Protein AF-A0A4Y6UM10-F1 (afdb_monomer_lite)

pLDDT: mean 85.63, std 18.63, range [43.47, 98.75]

Structure (mmCIF, N/CA/C/O backbone):
data_AF-A0A4Y6UM10-F1
#
_entry.id   AF-A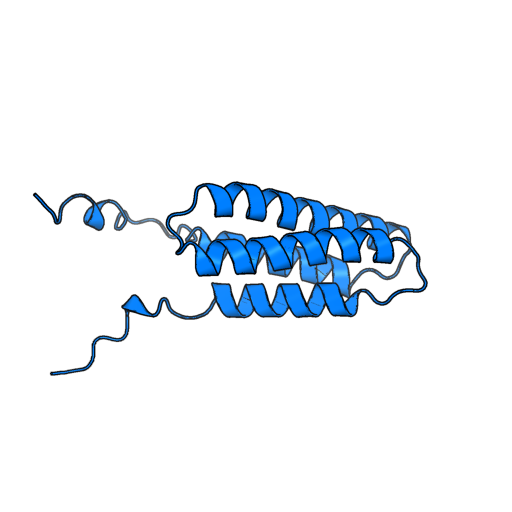0A4Y6UM10-F1
#
loop_
_atom_site.group_PDB
_atom_site.id
_atom_site.type_symbol
_atom_site.label_atom_id
_atom_site.label_alt_id
_atom_site.label_comp_id
_atom_site.label_asym_id
_atom_site.label_entity_id
_atom_site.label_seq_id
_atom_site.pdbx_PDB_ins_code
_atom_site.Cartn_x
_atom_site.Cartn_y
_atom_site.Cartn_z
_atom_site.occupancy
_atom_site.B_iso_or_equiv
_atom_site.auth_seq_id
_atom_site.auth_comp_id
_atom_site.auth_asym_id
_atom_site.auth_atom_id
_atom_site.pdbx_PDB_model_num
ATOM 1 N N . MET A 1 1 ? -24.509 11.481 31.627 1.00 45.47 1 MET A N 1
ATOM 2 C CA . MET A 1 1 ? -23.537 12.286 30.849 1.00 45.47 1 MET A CA 1
ATOM 3 C C . MET A 1 1 ? -22.989 11.454 29.684 1.00 45.47 1 MET A C 1
ATOM 5 O O . MET A 1 1 ? -21.808 11.156 29.626 1.00 45.47 1 MET A O 1
ATOM 9 N N . SER A 1 2 ? -23.875 11.009 28.793 1.00 60.72 2 SER A N 1
ATOM 10 C CA . SER A 1 2 ? -23.588 10.265 27.556 1.00 60.72 2 SER A CA 1
ATOM 11 C C . SER A 1 2 ? -24.813 10.433 26.643 1.00 60.72 2 SER A C 1
ATOM 13 O O . SER A 1 2 ? -25.877 10.749 27.173 1.00 60.72 2 SER A O 1
ATOM 15 N N . TYR A 1 3 ? -24.651 10.235 25.331 1.00 49.19 3 TYR A N 1
ATOM 16 C CA . TYR A 1 3 ? -25.613 10.346 24.208 1.00 49.19 3 TYR A CA 1
ATOM 17 C C . TYR A 1 3 ? -25.559 11.584 23.296 1.00 49.19 3 TYR A C 1
ATOM 19 O O . TYR A 1 3 ? -25.957 11.466 22.141 1.00 49.19 3 TYR A O 1
ATOM 27 N N . ALA A 1 4 ? -25.008 12.733 23.706 1.00 46.09 4 ALA A N 1
ATOM 28 C CA . ALA A 1 4 ? -24.964 13.910 22.817 1.00 46.09 4 ALA A CA 1
ATOM 29 C C . ALA A 1 4 ? -23.801 13.883 21.798 1.00 46.09 4 ALA A C 1
ATOM 31 O O . ALA A 1 4 ? -23.958 14.330 20.666 1.00 46.09 4 ALA A O 1
ATOM 32 N N . ALA A 1 5 ? -22.646 13.304 22.151 1.00 48.91 5 ALA A N 1
ATOM 33 C CA . ALA A 1 5 ? -21.481 13.260 21.256 1.00 48.91 5 ALA A CA 1
ATOM 34 C C . ALA A 1 5 ? -21.627 12.243 20.106 1.00 48.91 5 ALA A C 1
ATOM 36 O O . ALA A 1 5 ? -20.986 12.388 19.071 1.00 48.91 5 ALA A O 1
ATOM 37 N N . GLN A 1 6 ? -22.515 11.252 20.251 1.00 50.03 6 GLN A N 1
ATOM 38 C CA . GLN A 1 6 ? -22.831 10.285 19.191 1.00 50.03 6 GLN A CA 1
ATOM 39 C C . GLN A 1 6 ? -23.739 10.871 18.095 1.00 50.03 6 GLN A C 1
ATOM 41 O O . GLN A 1 6 ? -23.872 10.265 17.036 1.00 50.03 6 GLN A O 1
ATOM 46 N N . GLN A 1 7 ? -24.344 12.048 18.313 1.00 46.44 7 GLN A N 1
ATOM 47 C CA . GLN A 1 7 ? -25.306 12.644 17.376 1.00 46.44 7 GLN A CA 1
ATOM 48 C C . GLN A 1 7 ? -24.715 13.716 16.451 1.00 46.44 7 GLN A C 1
ATOM 50 O O . GLN A 1 7 ? -25.361 14.085 15.475 1.00 46.44 7 GLN A O 1
ATOM 55 N N . TYR A 1 8 ? -23.473 14.165 16.666 1.00 43.47 8 TYR A N 1
ATOM 56 C CA . TYR A 1 8 ? -22.824 15.095 15.728 1.00 43.47 8 TYR A CA 1
ATOM 57 C C . TYR A 1 8 ? -22.317 14.431 14.438 1.00 43.47 8 TYR A C 1
ATOM 59 O O . TYR A 1 8 ? -22.017 15.131 13.479 1.00 43.47 8 TYR A O 1
ATOM 67 N N . GLN A 1 9 ? -22.287 13.095 14.358 1.00 50.34 9 GLN A N 1
ATOM 68 C CA . GLN A 1 9 ? -21.950 12.390 13.111 1.00 50.34 9 GLN A CA 1
ATOM 69 C C . GLN A 1 9 ? -23.146 12.172 12.172 1.00 50.34 9 GLN A C 1
ATOM 71 O O . GLN A 1 9 ? -22.973 11.642 11.079 1.00 50.34 9 GLN A O 1
ATOM 76 N N . LYS A 1 10 ? -24.353 12.609 12.552 1.00 47.22 10 LYS A N 1
ATOM 77 C CA . LYS A 1 10 ? -25.537 12.588 11.682 1.00 47.22 10 LYS A CA 1
ATOM 78 C C . LYS A 1 10 ? -25.910 14.001 11.234 1.00 47.22 10 LYS A C 1
ATOM 80 O O . LYS A 1 10 ? -27.006 14.475 11.515 1.00 47.22 10 LYS A O 1
ATOM 85 N N . GLN A 1 11 ? -25.005 14.679 10.532 1.00 46.06 11 GLN A N 1
ATOM 86 C CA . GLN A 1 11 ? -25.345 15.884 9.771 1.00 46.06 11 GLN A CA 1
ATOM 87 C C . GLN A 1 11 ? -25.139 15.636 8.273 1.00 46.06 11 GLN A C 1
ATOM 89 O O . GLN A 1 11 ? -24.034 15.579 7.749 1.00 46.06 11 GLN A O 1
ATOM 94 N N . SER A 1 12 ? -26.289 15.436 7.638 1.00 50.25 12 SER A N 1
ATOM 95 C CA . SER A 1 12 ? -26.640 15.427 6.220 1.00 50.25 12 SER A CA 1
ATOM 96 C C . SER A 1 12 ? -25.718 16.198 5.263 1.00 50.25 12 SER A C 1
ATOM 98 O O . SER A 1 12 ? -25.844 17.407 5.074 1.00 50.25 12 SER A O 1
ATOM 100 N N . GLY A 1 13 ? -24.896 15.423 4.564 1.00 48.34 13 GLY A N 1
ATOM 101 C CA . GLY A 1 13 ? -24.356 15.638 3.224 1.00 48.34 13 GLY A CA 1
ATOM 102 C C . GLY A 1 13 ? -23.733 14.307 2.791 1.00 48.34 13 GLY A C 1
ATOM 103 O O . GLY A 1 13 ? -23.265 13.572 3.657 1.00 48.34 13 GLY A O 1
ATOM 104 N N . ASN A 1 14 ? -23.767 13.939 1.507 1.00 52.22 14 ASN A N 1
ATOM 105 C CA . ASN A 1 14 ? -23.098 12.729 0.992 1.00 52.22 14 ASN A CA 1
ATOM 106 C C . ASN A 1 14 ? -21.564 12.895 1.063 1.00 52.22 14 ASN A C 1
ATOM 108 O O . ASN A 1 14 ? -20.884 12.979 0.043 1.00 52.22 14 ASN A O 1
ATOM 112 N N . TYR A 1 15 ? -21.018 13.013 2.268 1.00 59.69 15 TYR A N 1
ATOM 113 C CA . TYR A 1 15 ? -19.588 13.053 2.514 1.00 59.69 15 TYR A CA 1
ATOM 114 C C . TYR A 1 15 ? -19.113 11.630 2.771 1.00 59.69 15 TYR A C 1
ATOM 116 O O . TYR A 1 15 ? -19.704 10.896 3.561 1.00 59.69 15 TYR A O 1
ATOM 124 N N . LEU A 1 16 ? -18.047 11.249 2.077 1.00 67.06 16 LEU A N 1
ATOM 125 C CA . LEU A 1 16 ? -17.373 9.976 2.284 1.00 67.06 16 LEU A CA 1
ATOM 126 C C . LEU A 1 16 ? -16.837 9.932 3.717 1.00 67.06 16 LEU A C 1
ATOM 128 O O . LEU A 1 16 ? -16.221 10.890 4.190 1.00 67.06 16 LEU A O 1
ATOM 132 N N . SER A 1 17 ? -17.059 8.819 4.405 1.00 83.06 17 SER A N 1
ATOM 133 C CA . SER A 1 17 ? -16.439 8.553 5.699 1.00 83.06 17 SER A CA 1
ATOM 134 C C . SER A 1 17 ? -14.914 8.483 5.560 1.00 83.06 17 SER A C 1
ATOM 136 O O . S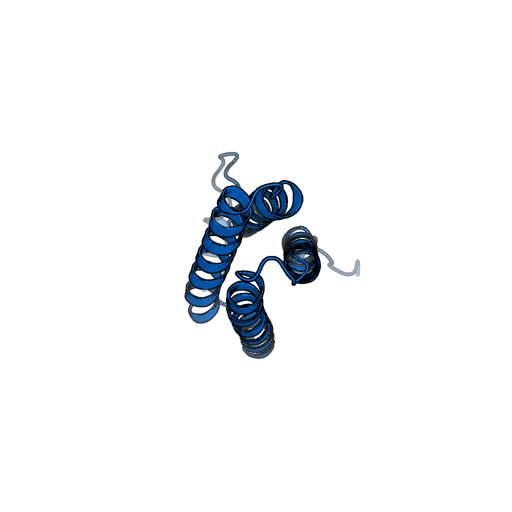ER A 1 17 ? -14.390 8.132 4.501 1.00 83.06 17 SER A O 1
ATOM 138 N N . SER A 1 18 ? -14.175 8.756 6.641 1.00 84.62 18 SER A N 1
ATOM 139 C CA . SER A 1 18 ? -12.704 8.666 6.640 1.00 84.62 18 SER A CA 1
ATOM 140 C C . SER A 1 18 ? -12.204 7.314 6.116 1.00 84.62 18 SER A C 1
ATOM 142 O O . SER A 1 18 ? -11.268 7.257 5.328 1.00 84.62 18 SER A O 1
ATOM 144 N N . ARG A 1 19 ? -12.901 6.229 6.469 1.00 87.38 19 ARG A N 1
ATOM 145 C CA . ARG A 1 19 ? -12.579 4.867 6.032 1.00 87.38 19 ARG A CA 1
ATOM 146 C C . ARG A 1 19 ? -12.774 4.664 4.526 1.00 87.38 19 ARG A C 1
ATOM 148 O O . ARG A 1 19 ? -11.981 3.979 3.885 1.00 87.38 19 ARG A O 1
ATOM 155 N N . GLU A 1 20 ? -13.805 5.277 3.944 1.00 90.31 20 GLU A N 1
ATOM 156 C CA . GLU A 1 20 ? -14.021 5.262 2.492 1.00 90.31 20 GLU A CA 1
ATOM 157 C C . GLU A 1 20 ? -12.953 6.080 1.759 1.00 90.31 20 GLU A C 1
ATOM 159 O O . GLU A 1 20 ? -12.457 5.633 0.723 1.00 90.31 20 GLU A O 1
ATOM 164 N N . VAL A 1 21 ? -12.558 7.233 2.313 1.00 92.81 21 VAL A N 1
ATOM 165 C CA . VAL A 1 21 ? -11.453 8.059 1.793 1.00 92.81 21 VAL A CA 1
ATOM 166 C C . VAL A 1 21 ? -10.141 7.276 1.782 1.00 92.81 21 VAL A C 1
ATOM 168 O O . VAL A 1 21 ? -9.478 7.214 0.745 1.00 92.81 21 VAL A O 1
ATOM 171 N N . GLU A 1 22 ? -9.800 6.609 2.885 1.00 93.94 22 GLU A N 1
ATOM 172 C CA . GLU A 1 22 ? -8.619 5.743 2.972 1.00 93.94 22 GLU A CA 1
ATOM 173 C C . GLU A 1 22 ? -8.681 4.605 1.943 1.00 93.94 22 GLU A C 1
ATOM 175 O O . GLU A 1 22 ? -7.726 4.395 1.191 1.00 93.94 22 GLU A O 1
ATOM 180 N N . ALA A 1 23 ? -9.821 3.915 1.825 1.00 96.12 23 ALA A N 1
ATOM 181 C CA . ALA A 1 23 ? -9.985 2.832 0.856 1.00 96.12 23 ALA A CA 1
ATOM 182 C C . ALA A 1 23 ? -9.821 3.318 -0.595 1.00 96.12 23 ALA A C 1
ATOM 184 O O . ALA A 1 23 ? -9.238 2.617 -1.425 1.00 96.12 23 ALA A O 1
ATOM 185 N N . MET A 1 24 ? -10.312 4.515 -0.930 1.00 96.94 24 MET A N 1
ATOM 186 C CA . MET A 1 24 ? -10.083 5.111 -2.251 1.00 96.94 24 MET A CA 1
ATOM 187 C C . MET A 1 24 ? -8.618 5.478 -2.480 1.00 96.94 24 MET A C 1
ATOM 189 O O . MET A 1 24 ? -8.114 5.238 -3.577 1.00 96.94 24 MET A O 1
ATOM 193 N N . ALA A 1 25 ? -7.921 6.002 -1.469 1.00 97.88 25 ALA A N 1
ATOM 194 C CA . ALA A 1 25 ? -6.495 6.304 -1.572 1.00 97.88 25 ALA A CA 1
ATOM 195 C C . ALA A 1 25 ? -5.679 5.033 -1.869 1.00 97.88 25 ALA A C 1
ATOM 197 O O . ALA A 1 25 ? -4.844 5.032 -2.778 1.00 97.88 25 ALA A O 1
ATOM 198 N N . PHE A 1 26 ? -5.988 3.924 -1.187 1.00 98.56 26 PHE A N 1
ATOM 199 C CA . PHE A 1 26 ? -5.402 2.618 -1.493 1.00 98.56 26 PHE A CA 1
ATOM 200 C C . PHE A 1 26 ? -5.729 2.144 -2.913 1.00 98.56 26 PHE A C 1
ATOM 202 O O . PHE A 1 26 ? -4.820 1.734 -3.633 1.00 98.56 26 PHE A O 1
ATOM 209 N N . ARG A 1 27 ? -6.992 2.238 -3.360 1.00 98.62 27 ARG A N 1
ATOM 210 C CA . ARG A 1 27 ? -7.387 1.852 -4.733 1.00 98.62 27 ARG A CA 1
ATOM 211 C C . ARG A 1 27 ? -6.640 2.655 -5.795 1.00 98.62 27 ARG A C 1
ATOM 213 O O . ARG A 1 27 ? -6.188 2.080 -6.782 1.00 98.62 27 ARG A O 1
ATOM 220 N N . TYR A 1 28 ? -6.488 3.961 -5.585 1.00 98.56 28 TYR A N 1
ATOM 221 C CA . TYR A 1 28 ? -5.737 4.835 -6.482 1.00 98.56 28 TYR A CA 1
ATOM 222 C C . TYR A 1 28 ? -4.272 4.395 -6.595 1.00 98.56 28 TYR A C 1
ATOM 224 O O . TYR A 1 28 ? -3.776 4.174 -7.700 1.00 98.56 28 TYR A O 1
ATOM 232 N N . VAL A 1 29 ? -3.595 4.184 -5.463 1.00 98.62 29 VAL A N 1
ATOM 233 C CA . VAL A 1 29 ? -2.206 3.700 -5.460 1.00 98.62 29 VAL A CA 1
ATOM 234 C C . VAL A 1 29 ? -2.095 2.315 -6.097 1.00 98.62 29 VAL A C 1
ATOM 236 O O . VAL A 1 29 ? -1.176 2.086 -6.882 1.00 98.62 29 VAL A O 1
ATOM 239 N N . ASN A 1 30 ? -3.040 1.408 -5.838 1.00 98.44 30 ASN A N 1
ATOM 240 C CA . ASN A 1 30 ? -3.043 0.092 -6.476 1.00 98.44 30 ASN A CA 1
ATOM 241 C C . ASN A 1 30 ? -3.224 0.166 -7.985 1.00 98.44 30 ASN A C 1
ATOM 243 O O . ASN A 1 30 ? -2.608 -0.615 -8.708 1.00 98.44 30 ASN A O 1
ATOM 247 N N . ASN A 1 31 ? -4.025 1.105 -8.480 1.00 98.62 31 ASN A N 1
ATOM 248 C CA . ASN A 1 31 ? -4.138 1.330 -9.912 1.00 98.62 31 ASN A CA 1
ATOM 249 C C . ASN A 1 31 ? -2.799 1.794 -10.509 1.00 98.62 31 ASN A C 1
ATOM 251 O O . ASN A 1 31 ? -2.386 1.257 -11.534 1.00 98.62 31 ASN A O 1
ATOM 255 N N . LEU A 1 32 ? -2.076 2.702 -9.842 1.00 98.62 32 LEU A N 1
ATOM 256 C CA . LEU A 1 32 ? -0.736 3.108 -10.282 1.00 98.62 32 LEU A CA 1
ATOM 257 C C . LEU A 1 32 ? 0.245 1.928 -10.301 1.00 98.62 32 LEU A C 1
ATOM 259 O O . LEU A 1 32 ? 0.994 1.780 -11.260 1.00 98.62 32 LEU A O 1
ATOM 263 N N . LEU A 1 33 ? 0.233 1.084 -9.265 1.00 98.25 33 LEU A N 1
ATOM 264 C CA . LEU A 1 33 ? 1.114 -0.087 -9.177 1.00 98.25 33 LEU A CA 1
ATOM 265 C C . LEU A 1 33 ? 0.812 -1.123 -10.271 1.00 98.25 33 LEU A C 1
ATOM 267 O O . LEU A 1 33 ? 1.743 -1.628 -10.889 1.00 98.25 33 LEU A O 1
ATOM 271 N N . ASN A 1 34 ? -0.467 -1.411 -10.539 1.00 98.19 34 ASN A N 1
ATOM 272 C CA . ASN A 1 34 ? -0.876 -2.362 -11.581 1.00 98.19 34 ASN A CA 1
ATOM 273 C C . ASN A 1 34 ? -0.538 -1.876 -12.997 1.00 98.19 34 ASN A C 1
ATOM 275 O O . ASN A 1 34 ? -0.233 -2.685 -13.867 1.00 98.19 34 ASN A O 1
ATOM 279 N N . ASN A 1 35 ? -0.599 -0.564 -13.235 1.00 97.56 35 ASN A N 1
ATOM 280 C CA . ASN A 1 35 ? -0.379 0.025 -14.558 1.00 97.56 35 ASN A CA 1
ATOM 281 C C . ASN A 1 35 ? 1.060 0.527 -14.774 1.00 97.56 35 ASN A C 1
ATOM 283 O O . ASN A 1 35 ? 1.335 1.185 -15.779 1.00 97.56 35 ASN A O 1
ATOM 287 N N . ALA A 1 36 ? 1.984 0.236 -13.854 1.00 97.00 36 ALA A N 1
ATOM 288 C CA . ALA A 1 36 ? 3.372 0.677 -13.939 1.00 97.00 36 ALA A CA 1
ATOM 289 C C . ALA A 1 36 ? 4.171 -0.134 -14.976 1.00 97.00 36 ALA A C 1
ATOM 291 O O . ALA A 1 36 ? 4.856 -1.099 -14.638 1.00 97.00 36 ALA A O 1
ATOM 292 N N . ASN A 1 37 ? 4.100 0.286 -16.241 1.00 94.00 37 ASN A N 1
ATOM 293 C CA . ASN A 1 37 ? 4.709 -0.420 -17.375 1.00 94.00 37 ASN A CA 1
ATOM 294 C C . ASN A 1 37 ? 6.073 0.147 -17.803 1.00 94.00 37 ASN A C 1
ATOM 296 O O . ASN A 1 37 ? 6.796 -0.494 -18.565 1.00 94.00 37 ASN A O 1
ATOM 300 N N . SER A 1 38 ? 6.447 1.331 -17.315 1.00 94.88 38 SER A N 1
ATOM 301 C CA . SER A 1 38 ? 7.757 1.942 -17.554 1.00 94.88 38 SER A CA 1
ATOM 302 C C . SER A 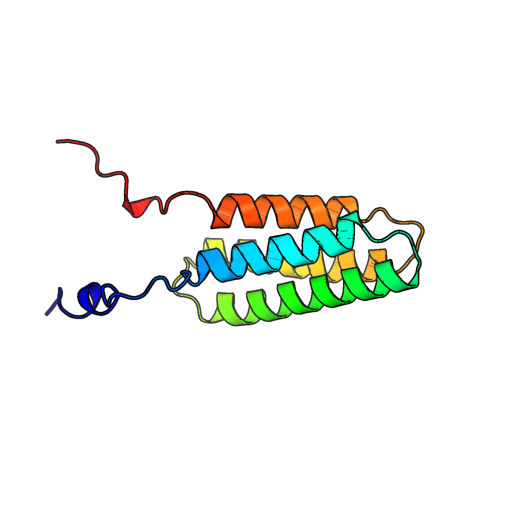1 38 ? 8.538 2.160 -16.249 1.00 94.88 38 SER A C 1
ATOM 304 O O . SER A 1 38 ? 7.941 2.231 -15.169 1.00 94.88 38 SER A O 1
ATOM 306 N N . PRO A 1 39 ? 9.875 2.328 -16.307 1.00 94.31 39 PRO A N 1
ATOM 307 C CA . PRO A 1 39 ? 10.667 2.683 -15.128 1.00 94.31 39 PRO A CA 1
ATOM 308 C C . PRO A 1 39 ? 10.185 3.969 -14.435 1.00 94.31 39 PRO A C 1
ATOM 310 O O . PRO A 1 39 ? 10.185 4.047 -13.208 1.00 94.31 39 PRO A O 1
ATOM 313 N N . SER A 1 40 ? 9.732 4.966 -15.201 1.00 95.50 40 SER A N 1
ATOM 314 C CA . SER A 1 40 ? 9.157 6.204 -14.661 1.00 95.50 40 SER A CA 1
ATOM 315 C C . SER A 1 40 ? 7.842 5.961 -13.923 1.00 95.50 40 SER A C 1
ATOM 317 O O . SER A 1 40 ? 7.684 6.453 -12.803 1.00 95.50 40 SER A O 1
ATOM 319 N N . ASP A 1 41 ? 6.934 5.163 -14.495 1.00 96.38 41 ASP A N 1
ATOM 320 C CA . ASP A 1 41 ? 5.653 4.838 -13.850 1.00 96.38 41 ASP A CA 1
ATOM 321 C C . ASP A 1 41 ? 5.888 4.065 -12.557 1.00 96.38 41 ASP A C 1
ATOM 323 O O . ASP A 1 41 ? 5.253 4.330 -11.538 1.00 96.38 41 ASP A O 1
ATOM 327 N N . ARG A 1 42 ? 6.864 3.153 -12.570 1.00 96.62 42 ARG A N 1
ATOM 328 C CA . ARG A 1 42 ? 7.266 2.382 -11.395 1.00 96.62 42 ARG A CA 1
ATOM 329 C C . ARG A 1 42 ? 7.753 3.284 -10.264 1.00 96.62 42 ARG A C 1
ATOM 331 O O . ARG A 1 42 ? 7.293 3.141 -9.131 1.00 96.62 42 ARG A O 1
ATOM 338 N N . ILE A 1 43 ? 8.646 4.231 -10.556 1.00 97.12 43 ILE A N 1
ATOM 339 C CA . ILE A 1 43 ? 9.135 5.200 -9.561 1.00 97.12 43 ILE A CA 1
ATOM 340 C C . ILE A 1 43 ? 7.969 6.027 -9.004 1.00 97.12 43 ILE A C 1
ATOM 342 O O . ILE A 1 43 ? 7.874 6.221 -7.788 1.00 97.12 43 ILE A O 1
ATOM 346 N N . LEU A 1 44 ? 7.061 6.483 -9.872 1.00 97.88 44 LEU A N 1
ATOM 347 C CA . LEU A 1 44 ? 5.888 7.255 -9.471 1.00 97.88 44 LEU A CA 1
ATOM 348 C C . LEU A 1 44 ? 4.946 6.438 -8.574 1.00 97.88 44 LEU A C 1
ATOM 350 O O . LEU A 1 44 ? 4.545 6.923 -7.512 1.00 97.88 44 LEU A O 1
ATOM 354 N N . ALA A 1 45 ? 4.613 5.208 -8.962 1.00 98.38 45 ALA A N 1
ATOM 355 C CA . ALA A 1 45 ? 3.722 4.326 -8.216 1.00 98.38 45 ALA A CA 1
ATOM 356 C C . ALA A 1 45 ? 4.299 3.979 -6.835 1.00 98.38 45 ALA A C 1
ATOM 358 O O . ALA A 1 45 ? 3.617 4.135 -5.821 1.00 98.38 45 ALA A O 1
ATOM 359 N N . ILE A 1 46 ? 5.586 3.619 -6.770 1.00 98.25 46 ILE A N 1
ATOM 360 C CA . ILE A 1 46 ? 6.289 3.342 -5.507 1.00 98.25 46 ILE A CA 1
ATOM 361 C C . ILE A 1 46 ? 6.339 4.590 -4.616 1.00 98.25 46 ILE A C 1
ATOM 363 O O . ILE A 1 46 ? 6.118 4.500 -3.407 1.00 98.25 46 ILE A O 1
ATOM 367 N N . SER A 1 47 ? 6.602 5.767 -5.190 1.00 98.44 47 SER A N 1
ATOM 368 C CA . SER A 1 47 ? 6.605 7.031 -4.445 1.00 98.44 47 SER A CA 1
ATOM 369 C C . SER A 1 47 ? 5.232 7.328 -3.832 1.00 98.44 47 SER A C 1
ATOM 371 O O . SER A 1 47 ? 5.146 7.674 -2.652 1.00 98.44 47 SER A O 1
ATOM 373 N N . ASN A 1 48 ? 4.151 7.126 -4.591 1.00 98.75 48 ASN A N 1
ATOM 374 C CA . ASN A 1 48 ? 2.786 7.277 -4.083 1.00 98.75 48 ASN A CA 1
ATOM 375 C C . ASN A 1 48 ? 2.455 6.241 -2.998 1.00 98.75 48 ASN A C 1
ATOM 377 O O . ASN A 1 48 ? 1.892 6.616 -1.972 1.00 98.75 48 ASN A O 1
ATOM 381 N N . ASN A 1 49 ? 2.884 4.985 -3.155 1.00 98.62 49 ASN A N 1
ATOM 382 C CA . ASN A 1 49 ? 2.717 3.958 -2.124 1.00 98.62 49 ASN A CA 1
ATOM 383 C C . ASN A 1 49 ? 3.409 4.349 -0.810 1.00 98.62 49 ASN A C 1
ATOM 385 O O . ASN A 1 49 ? 2.805 4.291 0.259 1.00 98.62 49 ASN A O 1
ATOM 389 N N . LYS A 1 50 ? 4.649 4.845 -0.879 1.00 98.56 50 LYS A N 1
ATOM 390 C CA . LYS A 1 50 ? 5.377 5.318 0.309 1.00 98.56 50 LYS A CA 1
ATOM 391 C C . LYS A 1 50 ? 4.682 6.493 0.996 1.00 98.56 50 LYS A C 1
ATOM 393 O O . LYS A 1 50 ? 4.627 6.528 2.225 1.00 98.56 50 LYS A O 1
ATOM 398 N N . LYS A 1 51 ? 4.163 7.450 0.221 1.00 98.50 51 LYS A N 1
ATOM 399 C CA . LYS A 1 51 ? 3.414 8.601 0.754 1.00 98.50 51 LYS A CA 1
ATOM 400 C C . LYS A 1 51 ? 2.135 8.155 1.458 1.00 98.50 51 LYS A C 1
ATOM 402 O O . LYS A 1 51 ? 1.906 8.587 2.583 1.00 98.50 51 LYS A O 1
ATOM 407 N N . LEU A 1 52 ? 1.365 7.263 0.832 1.00 98.56 52 LEU A N 1
ATOM 408 C CA . LEU A 1 52 ? 0.144 6.698 1.406 1.00 98.56 52 LEU A CA 1
ATOM 409 C C . LEU A 1 52 ? 0.420 6.044 2.764 1.00 98.56 52 LEU A C 1
ATOM 411 O O . LEU A 1 52 ? -0.171 6.440 3.765 1.00 98.56 52 LEU A O 1
ATOM 415 N N . TRP A 1 53 ? 1.373 5.110 2.818 1.00 98.38 53 TRP A N 1
ATOM 416 C CA . TRP A 1 53 ? 1.706 4.410 4.059 1.00 98.38 53 TRP A CA 1
ATOM 417 C C . TRP A 1 53 ? 2.276 5.343 5.133 1.00 98.38 53 TRP A C 1
ATOM 419 O O . TRP A 1 53 ? 1.957 5.190 6.305 1.00 98.38 53 TRP A O 1
ATOM 429 N N . THR A 1 54 ? 3.061 6.354 4.755 1.00 98.00 54 THR A N 1
ATOM 430 C CA . THR A 1 54 ? 3.576 7.351 5.712 1.00 98.00 54 THR A CA 1
ATOM 431 C C . THR A 1 54 ? 2.454 8.202 6.314 1.00 98.00 54 THR A C 1
ATOM 433 O O . THR A 1 54 ? 2.493 8.499 7.507 1.00 98.00 54 THR A O 1
ATOM 436 N N . SER A 1 55 ? 1.460 8.592 5.506 1.00 96.50 55 SER A N 1
ATOM 437 C CA . SER A 1 55 ? 0.279 9.316 5.994 1.00 96.50 55 SER A CA 1
ATOM 438 C C . SER A 1 55 ? -0.533 8.440 6.942 1.00 96.50 55 SER A C 1
ATOM 440 O O . SER A 1 55 ? -0.788 8.847 8.070 1.00 96.50 55 SER A O 1
ATOM 442 N N . LEU A 1 56 ? -0.836 7.205 6.529 1.00 96.00 56 LEU A N 1
ATOM 443 C CA . LEU A 1 56 ? -1.612 6.268 7.338 1.00 96.00 56 LEU A CA 1
ATOM 444 C C . LEU A 1 56 ? -0.964 6.014 8.705 1.00 96.00 56 LEU A C 1
ATOM 446 O O . LEU A 1 56 ? -1.649 6.031 9.719 1.00 96.00 56 LEU A O 1
ATOM 450 N N . LEU A 1 57 ? 0.356 5.802 8.754 1.00 96.38 57 LEU A N 1
ATOM 451 C CA . LEU A 1 57 ? 1.061 5.544 10.013 1.00 96.38 57 LEU A CA 1
ATOM 452 C C . LEU A 1 57 ? 0.939 6.709 11.004 1.00 96.38 57 LEU A C 1
ATOM 454 O O . LEU A 1 57 ? 0.721 6.474 12.191 1.00 96.38 57 LEU A O 1
ATOM 458 N N . ARG A 1 58 ? 1.016 7.953 10.518 1.00 95.12 58 ARG A N 1
ATOM 459 C CA . ARG A 1 58 ? 0.829 9.153 11.347 1.00 95.12 58 ARG A CA 1
ATOM 460 C C . ARG A 1 58 ? -0.583 9.227 11.932 1.00 95.12 58 ARG A C 1
ATOM 462 O O . ARG A 1 58 ? -0.744 9.637 13.082 1.00 95.12 58 ARG A O 1
ATOM 469 N N . ASP A 1 59 ? -1.581 8.836 11.148 1.00 92.25 59 ASP A N 1
ATOM 470 C CA . ASP A 1 59 ? -2.984 8.877 11.561 1.00 92.25 59 ASP A CA 1
ATOM 471 C C . ASP A 1 59 ? -3.310 7.732 12.538 1.00 92.25 59 ASP A C 1
ATOM 473 O O . ASP A 1 59 ? -3.998 7.937 13.541 1.00 92.25 59 ASP A O 1
ATOM 477 N N . VAL A 1 60 ? -2.743 6.540 12.317 1.00 92.94 60 VAL A N 1
ATOM 478 C CA . VAL A 1 60 ? -2.902 5.362 13.190 1.00 92.94 60 VAL A CA 1
ATOM 479 C C . VAL A 1 60 ? -2.393 5.629 14.605 1.00 92.94 60 VAL A C 1
ATOM 481 O O . VAL A 1 60 ? -3.064 5.237 15.564 1.00 92.94 60 VAL A O 1
ATOM 484 N N . GLU A 1 61 ? -1.264 6.323 14.762 1.00 88.75 61 GLU A N 1
ATOM 485 C CA . GLU A 1 61 ? -0.715 6.679 16.081 1.00 88.75 61 GLU A CA 1
ATOM 486 C C . GLU A 1 61 ? -1.709 7.486 16.933 1.00 88.75 61 GLU A C 1
ATOM 488 O O . GLU A 1 61 ? -1.813 7.268 18.142 1.00 88.75 61 GLU A O 1
ATOM 493 N N . GLN A 1 62 ? -2.488 8.366 16.299 1.00 89.12 62 GLN A N 1
ATOM 494 C CA . GLN A 1 62 ? -3.462 9.245 16.960 1.00 89.12 62 GLN A CA 1
ATOM 495 C C . GLN A 1 62 ? -4.885 8.664 16.985 1.00 89.12 62 GLN A C 1
ATOM 497 O O . GLN A 1 62 ? -5.791 9.245 17.583 1.00 89.12 62 GLN A O 1
ATOM 502 N N . SER A 1 63 ? -5.096 7.517 16.339 1.00 87.44 63 SER A N 1
ATOM 503 C CA . SER A 1 63 ? -6.413 6.903 16.191 1.00 87.44 63 SER A CA 1
ATOM 504 C C . SER A 1 63 ? -6.928 6.260 17.496 1.00 87.44 63 SER A C 1
ATOM 506 O O . SER A 1 63 ? -6.139 5.814 18.338 1.00 87.44 63 SER A O 1
ATOM 508 N N . PRO A 1 64 ? -8.258 6.116 17.662 1.00 89.06 64 PRO A N 1
ATOM 509 C CA . PRO A 1 64 ? -8.864 5.405 18.792 1.00 89.06 64 PRO A CA 1
ATOM 510 C C . PRO A 1 64 ? -8.833 3.870 18.638 1.00 89.06 64 PRO A C 1
ATOM 512 O O . PRO A 1 64 ? -9.595 3.169 19.305 1.00 89.06 64 PRO A O 1
ATOM 515 N N . LEU A 1 65 ? -8.004 3.327 17.737 1.00 89.31 65 LEU A N 1
ATOM 516 C CA . LEU A 1 65 ? -7.872 1.883 17.533 1.00 89.31 65 LEU A CA 1
ATOM 517 C C . LEU A 1 65 ? -7.278 1.194 18.771 1.00 89.31 65 LEU A C 1
ATOM 519 O O . LEU A 1 65 ? -6.596 1.817 19.587 1.00 89.31 65 LEU A O 1
ATOM 523 N N . SER A 1 66 ? -7.508 -0.115 18.900 1.00 94.44 66 SER A N 1
ATOM 524 C CA . SER A 1 66 ? -6.857 -0.904 19.947 1.00 94.44 66 SER A C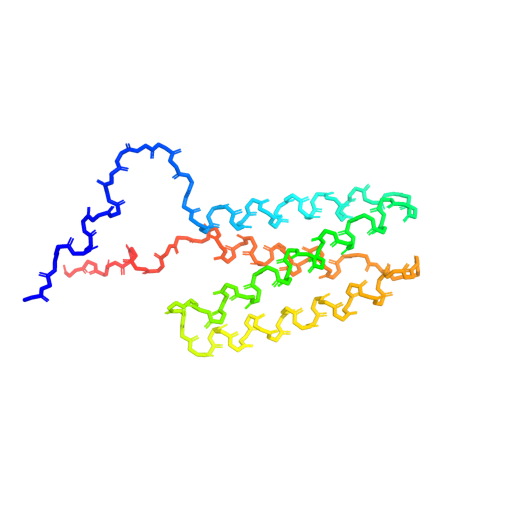A 1
ATOM 525 C C . SER A 1 66 ? -5.340 -0.927 19.738 1.00 94.44 66 SER A C 1
ATOM 527 O O . SER A 1 66 ? -4.856 -0.941 18.608 1.00 94.44 66 SER A O 1
ATOM 529 N N . GLU A 1 67 ? -4.576 -0.987 20.828 1.00 93.75 67 GLU A N 1
ATOM 530 C CA . GLU A 1 67 ? -3.107 -1.016 20.760 1.00 93.75 67 GLU A CA 1
ATOM 531 C C . GLU A 1 67 ? -2.565 -2.212 19.965 1.00 93.75 67 GLU A C 1
ATOM 533 O O . GLU A 1 67 ? -1.516 -2.114 19.335 1.00 93.75 67 GLU A O 1
ATOM 538 N N . ILE A 1 68 ? -3.290 -3.335 19.959 1.00 94.69 68 ILE A N 1
ATOM 539 C CA . ILE A 1 68 ? -2.948 -4.509 19.146 1.00 94.69 68 ILE A CA 1
ATOM 540 C C . ILE A 1 68 ? -3.077 -4.163 17.660 1.00 94.69 68 ILE A C 1
ATOM 542 O O . ILE A 1 68 ? -2.108 -4.285 16.919 1.00 94.69 68 ILE A O 1
ATOM 546 N N . LEU A 1 69 ? -4.229 -3.629 17.245 1.00 93.38 69 LEU A N 1
ATOM 547 C CA . LEU A 1 69 ? -4.469 -3.289 15.845 1.00 93.38 69 LEU A CA 1
ATOM 548 C C . LEU A 1 69 ? -3.527 -2.180 15.354 1.00 93.38 69 LEU A C 1
ATOM 550 O O . LEU A 1 69 ? -3.034 -2.249 14.230 1.00 93.38 69 LEU A O 1
ATOM 554 N N . LYS A 1 70 ? -3.215 -1.187 16.200 1.00 95.19 70 LYS A N 1
ATOM 555 C CA . LYS A 1 70 ? -2.191 -0.181 15.882 1.00 95.19 70 LYS A CA 1
ATOM 556 C C . LYS A 1 70 ? -0.841 -0.836 15.603 1.00 95.19 70 LYS A C 1
ATOM 558 O O . LYS A 1 70 ? -0.229 -0.532 14.584 1.00 95.19 70 LYS A O 1
ATOM 563 N N . LYS A 1 71 ? -0.381 -1.745 16.471 1.00 96.88 71 LYS A N 1
ATOM 564 C CA . LYS A 1 71 ? 0.896 -2.460 16.287 1.00 96.88 71 LYS 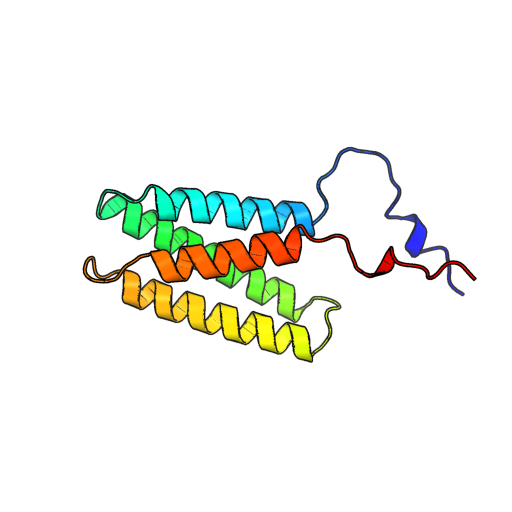A CA 1
ATOM 565 C C . LYS A 1 71 ? 0.920 -3.281 15.003 1.00 96.88 71 LYS A C 1
ATOM 567 O O . LYS A 1 71 ? 1.942 -3.274 14.312 1.00 96.88 71 LYS A O 1
ATOM 572 N N . ASP A 1 72 ? -0.183 -3.942 14.670 1.00 96.62 72 ASP A N 1
ATOM 573 C CA . ASP A 1 72 ? -0.296 -4.734 13.446 1.00 96.62 72 ASP A CA 1
ATOM 574 C C . ASP A 1 72 ? -0.196 -3.835 12.206 1.00 96.62 72 ASP A C 1
ATOM 576 O O . ASP A 1 72 ? 0.655 -4.062 11.344 1.00 96.62 72 ASP A O 1
ATOM 580 N N . ILE A 1 73 ? -0.969 -2.743 12.154 1.00 96.38 73 ILE A N 1
ATOM 581 C CA . ILE A 1 73 ? -0.926 -1.788 11.033 1.00 96.38 73 ILE A CA 1
ATOM 582 C C . ILE A 1 73 ? 0.449 -1.113 10.932 1.00 96.38 73 ILE A C 1
ATOM 584 O O . ILE A 1 73 ? 0.978 -0.955 9.830 1.00 96.38 73 ILE A O 1
ATOM 588 N N . ILE A 1 74 ? 1.069 -0.759 12.062 1.00 96.88 74 ILE A N 1
ATOM 589 C CA . ILE A 1 74 ? 2.424 -0.195 12.089 1.00 96.88 74 ILE A CA 1
ATOM 590 C C . ILE A 1 74 ? 3.435 -1.183 11.504 1.00 96.88 74 ILE A C 1
ATOM 592 O O . ILE A 1 74 ? 4.266 -0.805 10.674 1.00 96.88 74 ILE A O 1
ATOM 596 N N . SER A 1 75 ? 3.343 -2.456 11.883 1.00 97.69 75 SER A N 1
ATOM 597 C CA . SER A 1 75 ? 4.227 -3.507 11.374 1.00 97.69 75 SER A CA 1
ATOM 598 C C . SER A 1 75 ? 4.076 -3.688 9.861 1.00 97.69 75 SER A C 1
ATOM 600 O O . SER A 1 75 ? 5.082 -3.741 9.144 1.00 97.69 75 SER A O 1
ATOM 602 N N . LEU A 1 76 ? 2.836 -3.697 9.361 1.00 97.94 76 LEU A N 1
ATOM 603 C CA . LEU A 1 76 ? 2.536 -3.748 7.927 1.00 97.94 76 LEU A CA 1
ATOM 604 C C . LEU A 1 76 ? 3.067 -2.515 7.187 1.00 97.94 76 LEU A C 1
ATOM 606 O O . LEU A 1 76 ? 3.697 -2.652 6.137 1.00 97.94 76 LEU A O 1
ATOM 610 N N . GLY A 1 77 ? 2.897 -1.317 7.747 1.00 97.88 77 GLY A N 1
ATOM 611 C CA . GLY A 1 77 ? 3.412 -0.088 7.147 1.00 97.88 77 GLY A CA 1
ATOM 612 C C . GLY A 1 77 ? 4.938 -0.061 7.073 1.00 97.88 77 GLY A C 1
ATOM 613 O O . GLY A 1 77 ? 5.497 0.280 6.029 1.00 97.88 77 GLY A O 1
ATOM 614 N N . ILE A 1 78 ? 5.634 -0.506 8.124 1.00 98.06 78 ILE A N 1
ATOM 615 C CA . ILE A 1 78 ? 7.098 -0.652 8.107 1.00 98.06 78 ILE A CA 1
ATOM 616 C C . ILE A 1 78 ? 7.528 -1.642 7.019 1.00 98.06 78 ILE A C 1
ATOM 618 O O . ILE A 1 78 ? 8.478 -1.364 6.278 1.00 98.06 78 ILE A O 1
ATOM 622 N N . TRP A 1 79 ? 6.849 -2.787 6.906 1.00 98.31 79 TRP A N 1
ATOM 623 C CA . TRP A 1 79 ? 7.128 -3.763 5.854 1.00 98.31 79 TRP A CA 1
ATOM 624 C C . TRP A 1 79 ? 6.904 -3.166 4.459 1.00 98.31 79 TRP A C 1
ATOM 626 O O . TRP A 1 79 ? 7.806 -3.238 3.623 1.00 98.31 79 TRP A O 1
ATOM 636 N N . SER A 1 80 ? 5.774 -2.494 4.229 1.00 98.44 80 SER A N 1
ATOM 637 C CA . SER A 1 80 ? 5.426 -1.880 2.941 1.00 98.44 80 SER A CA 1
ATOM 638 C C . SER A 1 80 ? 6.441 -0.814 2.521 1.00 98.44 80 SER A C 1
ATOM 640 O O . SER A 1 80 ? 6.898 -0.801 1.374 1.00 98.44 80 SER A O 1
ATOM 642 N N . LEU A 1 81 ? 6.887 0.039 3.450 1.00 98.31 81 LEU A N 1
ATOM 643 C CA . LEU A 1 81 ? 7.916 1.051 3.188 1.00 98.31 81 LEU A CA 1
ATOM 644 C C . LEU A 1 81 ? 9.269 0.421 2.823 1.00 98.31 81 LEU A C 1
ATOM 646 O O . LEU A 1 81 ? 9.925 0.869 1.877 1.00 98.31 81 LEU A O 1
ATOM 650 N N . LYS A 1 82 ? 9.685 -0.634 3.536 1.00 97.06 82 LYS A N 1
ATOM 651 C CA . LYS A 1 82 ? 10.915 -1.381 3.222 1.00 97.06 82 LYS A CA 1
ATOM 652 C C . LYS A 1 82 ? 10.814 -2.061 1.858 1.00 97.06 82 LYS A C 1
ATOM 654 O O . LYS A 1 82 ? 11.708 -1.894 1.029 1.00 97.06 82 LYS A O 1
ATOM 659 N N . HIS A 1 83 ? 9.716 -2.767 1.603 1.00 97.19 83 HIS A N 1
ATOM 660 C CA . HIS A 1 83 ? 9.491 -3.484 0.351 1.00 97.19 83 HIS A CA 1
ATOM 661 C C . HIS A 1 83 ? 9.379 -2.528 -0.845 1.00 97.19 83 HIS A C 1
ATOM 663 O O . HIS A 1 83 ? 9.907 -2.817 -1.917 1.00 97.19 83 HIS A O 1
ATOM 669 N N . SER A 1 84 ? 8.800 -1.341 -0.644 1.00 97.06 84 SER A N 1
ATOM 670 C CA . SER A 1 84 ? 8.775 -0.257 -1.632 1.00 97.06 84 SER A CA 1
ATOM 671 C C . SER A 1 84 ? 10.181 0.176 -2.051 1.00 97.06 84 SER A C 1
ATOM 673 O O . SER A 1 84 ? 10.444 0.330 -3.239 1.00 97.06 84 SER A O 1
ATOM 675 N N . ASN A 1 85 ? 11.106 0.340 -1.098 1.00 94.62 85 ASN A N 1
ATOM 676 C CA . ASN A 1 85 ? 12.491 0.706 -1.415 1.00 94.62 85 ASN A CA 1
ATOM 677 C C . ASN A 1 85 ? 13.216 -0.406 -2.183 1.00 94.62 85 ASN A C 1
ATOM 679 O O . ASN A 1 85 ? 13.908 -0.117 -3.155 1.00 94.62 85 ASN A O 1
ATOM 683 N N . LEU A 1 86 ? 13.029 -1.669 -1.782 1.00 94.06 86 LEU A N 1
ATOM 684 C CA . LEU A 1 86 ? 13.587 -2.817 -2.507 1.00 94.06 86 LEU A CA 1
ATOM 685 C C . LEU A 1 86 ? 13.046 -2.876 -3.942 1.00 94.06 86 LEU A C 1
ATOM 687 O O 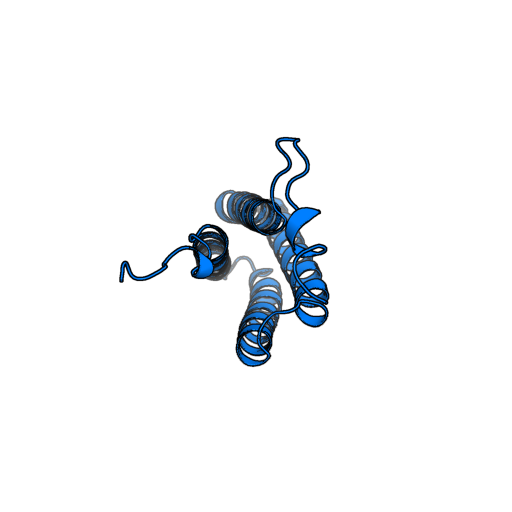. LEU A 1 86 ? 13.793 -3.110 -4.892 1.00 94.06 86 LEU A O 1
ATOM 691 N N . SER A 1 87 ? 11.759 -2.577 -4.103 1.00 93.88 87 SER A N 1
ATOM 692 C CA . SER A 1 87 ? 11.062 -2.591 -5.386 1.00 93.88 87 SER A CA 1
ATOM 693 C C . SER A 1 87 ? 11.475 -1.459 -6.329 1.00 93.88 87 SER A C 1
ATOM 695 O O . SER A 1 87 ? 11.038 -1.455 -7.472 1.00 93.88 87 SER A O 1
ATOM 697 N N . LEU A 1 88 ? 12.325 -0.507 -5.934 1.00 89.69 88 LEU A N 1
ATOM 698 C CA . LEU A 1 88 ? 12.848 0.482 -6.888 1.00 89.69 88 LEU A CA 1
ATOM 699 C C . LEU A 1 88 ? 13.737 -0.164 -7.962 1.00 89.69 88 LEU A C 1
ATOM 701 O O . LEU A 1 88 ? 13.823 0.354 -9.073 1.00 89.69 88 LEU A O 1
ATOM 705 N N . SER A 1 89 ? 14.348 -1.314 -7.664 1.00 82.69 89 SER A N 1
ATOM 706 C CA . SER A 1 89 ? 14.986 -2.144 -8.686 1.00 82.69 89 SER A CA 1
ATOM 707 C C . SER A 1 89 ? 13.926 -2.787 -9.589 1.00 82.69 89 SER A C 1
ATOM 709 O O . SER A 1 89 ? 12.966 -3.384 -9.097 1.00 82.69 89 SER A O 1
ATOM 711 N N . ASN A 1 90 ? 14.125 -2.738 -10.912 1.00 73.31 90 ASN A N 1
ATOM 712 C CA . ASN A 1 90 ? 13.219 -3.346 -11.900 1.00 73.31 90 ASN A CA 1
ATOM 713 C C . ASN A 1 90 ? 13.146 -4.884 -11.820 1.00 73.31 90 ASN A C 1
ATOM 715 O O . ASN A 1 90 ? 12.312 -5.486 -12.486 1.00 73.31 90 ASN A O 1
ATOM 719 N N . SER A 1 91 ? 14.003 -5.530 -11.025 1.00 81.56 91 SER A N 1
ATOM 720 C CA . SER A 1 91 ? 14.046 -6.989 -10.883 1.00 81.56 91 SER A CA 1
ATOM 721 C C . SER A 1 91 ? 12.975 -7.571 -9.957 1.00 81.56 91 SER A C 1
ATOM 723 O O . SER A 1 91 ? 12.710 -8.769 -10.022 1.00 81.56 91 SER A O 1
ATOM 725 N N . LEU A 1 92 ? 12.374 -6.763 -9.079 1.00 90.94 92 LEU A N 1
ATOM 726 C CA . LEU A 1 92 ? 11.372 -7.244 -8.126 1.00 90.94 92 LEU A CA 1
ATOM 727 C C . LEU A 1 92 ? 9.950 -7.010 -8.639 1.00 90.94 92 LEU A C 1
ATOM 729 O O . LEU A 1 92 ? 9.661 -6.022 -9.311 1.00 90.94 92 LEU A O 1
ATOM 733 N N . SER A 1 93 ? 9.031 -7.910 -8.306 1.00 93.75 93 SER A N 1
ATOM 734 C CA . SER A 1 93 ? 7.615 -7.720 -8.625 1.00 93.75 93 SER A CA 1
ATOM 735 C C . SER A 1 93 ? 6.990 -6.642 -7.732 1.00 93.75 93 SER A C 1
ATOM 737 O O . SER A 1 93 ? 7.339 -6.541 -6.560 1.00 93.75 93 SER A O 1
ATOM 739 N N . LEU A 1 94 ? 6.046 -5.859 -8.270 1.00 97.00 94 LEU A N 1
ATOM 740 C CA . LEU A 1 94 ? 5.202 -4.956 -7.470 1.00 97.00 94 LEU A CA 1
ATOM 741 C C . LEU A 1 94 ? 4.021 -5.683 -6.809 1.00 97.00 94 LEU A C 1
ATOM 743 O O . LEU A 1 94 ? 3.358 -5.099 -5.954 1.00 97.00 94 LEU A O 1
ATOM 747 N N . GLN A 1 95 ? 3.772 -6.947 -7.175 1.00 97.56 95 GLN A N 1
ATOM 748 C CA . GLN A 1 95 ? 2.625 -7.726 -6.706 1.00 97.56 95 GLN A CA 1
ATOM 749 C C . GLN A 1 95 ? 2.478 -7.759 -5.176 1.00 97.56 95 GLN A C 1
ATOM 751 O O . GLN A 1 95 ? 1.375 -7.508 -4.703 1.00 97.56 95 GLN A O 1
ATOM 756 N N . PRO A 1 96 ? 3.547 -7.931 -4.371 1.00 97.75 96 PRO A N 1
ATOM 757 C CA . PRO A 1 96 ? 3.392 -7.948 -2.915 1.00 97.75 96 PRO A CA 1
ATOM 758 C C . PRO A 1 96 ? 2.862 -6.627 -2.333 1.00 97.75 96 PRO A C 1
ATOM 760 O O . PRO A 1 96 ? 2.156 -6.634 -1.327 1.00 97.75 96 PRO A O 1
ATOM 763 N N . LEU A 1 97 ? 3.177 -5.483 -2.958 1.00 98.38 97 LEU A N 1
ATOM 764 C CA . LEU A 1 97 ? 2.610 -4.185 -2.568 1.00 98.38 97 LEU A CA 1
ATOM 765 C C . LEU A 1 97 ? 1.141 -4.072 -2.988 1.00 98.38 97 LEU A C 1
ATOM 767 O O . LEU A 1 97 ? 0.348 -3.442 -2.294 1.00 98.38 97 LEU A O 1
ATOM 771 N N . ILE A 1 98 ? 0.780 -4.681 -4.119 1.00 98.62 98 ILE A N 1
ATOM 772 C CA . ILE A 1 98 ? -0.596 -4.703 -4.616 1.00 98.62 98 ILE A CA 1
ATOM 773 C C . ILE A 1 98 ? -1.488 -5.535 -3.695 1.00 98.62 98 ILE A C 1
ATOM 775 O O . ILE A 1 98 ? -2.582 -5.091 -3.337 1.00 98.62 98 ILE A O 1
ATOM 779 N N . ASP A 1 99 ? -1.006 -6.705 -3.284 1.00 98.56 99 ASP A N 1
ATOM 780 C CA . ASP A 1 99 ? -1.739 -7.646 -2.438 1.00 98.56 99 ASP A CA 1
ATOM 781 C C . ASP A 1 99 ? -2.034 -7.039 -1.064 1.00 98.56 99 ASP A C 1
ATOM 783 O O . ASP A 1 99 ? -3.196 -6.953 -0.672 1.00 98.56 99 ASP A O 1
ATOM 787 N N . ILE A 1 100 ? -1.021 -6.487 -0.382 1.00 98.25 100 ILE A N 1
ATOM 788 C CA . ILE A 1 100 ? -1.233 -5.868 0.937 1.00 98.25 100 ILE A CA 1
ATOM 789 C C . ILE A 1 100 ? -2.193 -4.671 0.869 1.00 98.25 100 ILE A C 1
ATOM 791 O O . ILE A 1 100 ? -2.995 -4.449 1.773 1.00 98.25 100 ILE A O 1
ATOM 795 N N . ASN A 1 101 ? -2.146 -3.894 -0.216 1.00 98.56 101 ASN A N 1
ATOM 796 C CA . ASN A 1 101 ? -3.057 -2.774 -0.411 1.00 98.56 101 ASN A CA 1
ATOM 797 C C . ASN A 1 101 ? -4.491 -3.267 -0.671 1.00 98.56 101 ASN A C 1
ATOM 799 O O . ASN A 1 101 ? -5.437 -2.636 -0.203 1.00 98.56 101 ASN A O 1
ATOM 803 N N . ASN A 1 102 ? -4.673 -4.394 -1.370 1.00 98.56 102 ASN A N 1
ATOM 804 C CA . ASN A 1 102 ? -5.985 -5.029 -1.536 1.00 98.56 102 ASN A CA 1
ATOM 805 C C . ASN A 1 102 ? -6.543 -5.543 -0.203 1.00 98.56 102 ASN A C 1
ATOM 807 O O . ASN A 1 102 ? -7.726 -5.328 0.068 1.00 98.56 102 ASN A O 1
ATOM 811 N N . ASP A 1 103 ? -5.703 -6.130 0.650 1.00 97.88 103 ASP A N 1
ATOM 812 C CA . ASP A 1 103 ? -6.103 -6.554 1.996 1.00 97.88 103 ASP A CA 1
ATOM 813 C C . ASP A 1 103 ? -6.556 -5.358 2.845 1.00 97.88 103 ASP A C 1
ATOM 815 O O . ASP A 1 103 ? -7.606 -5.410 3.491 1.00 97.88 103 ASP A O 1
ATOM 819 N N . MET A 1 104 ? -5.833 -4.233 2.773 1.00 97.38 104 MET A N 1
ATOM 820 C CA . MET A 1 104 ? -6.253 -2.981 3.414 1.00 97.38 104 MET A CA 1
ATOM 821 C C . MET A 1 104 ? -7.590 -2.479 2.859 1.00 97.38 104 MET A C 1
ATOM 823 O O . MET A 1 104 ? -8.470 -2.107 3.631 1.00 97.38 104 MET A O 1
ATOM 827 N N . ILE A 1 105 ? -7.798 -2.508 1.538 1.00 97.25 105 ILE A N 1
ATOM 828 C CA . ILE A 1 105 ? -9.075 -2.114 0.918 1.00 97.25 105 ILE A CA 1
ATOM 829 C C . ILE A 1 105 ? -10.222 -2.998 1.413 1.00 97.25 105 ILE A C 1
ATOM 831 O O . ILE A 1 105 ? -11.291 -2.472 1.736 1.00 97.25 105 ILE A O 1
ATOM 835 N N . ALA A 1 106 ? -10.021 -4.316 1.480 1.00 95.50 106 ALA A N 1
ATOM 836 C CA . ALA A 1 106 ? -11.019 -5.255 1.983 1.00 95.50 106 ALA A CA 1
ATOM 837 C C . ALA A 1 106 ? -11.335 -4.968 3.458 1.00 95.50 106 ALA A C 1
ATOM 839 O O . ALA A 1 106 ? -12.502 -4.800 3.825 1.00 95.50 106 ALA A O 1
ATOM 840 N N . GLY A 1 107 ? -10.292 -4.799 4.273 1.00 93.00 107 GLY A N 1
ATOM 841 C CA . GLY A 1 107 ? -10.398 -4.438 5.681 1.00 93.00 107 GLY A CA 1
ATOM 842 C C . GLY A 1 107 ? -11.097 -3.100 5.907 1.00 93.00 107 GLY A C 1
ATOM 843 O O . GLY A 1 107 ? -11.871 -2.990 6.847 1.00 93.00 107 GLY A O 1
ATOM 844 N N . LEU A 1 108 ? -10.901 -2.099 5.047 1.00 92.31 108 LEU A N 1
ATOM 845 C CA . LEU A 1 108 ? -11.557 -0.787 5.126 1.00 92.31 108 LEU A CA 1
ATOM 846 C C . LEU A 1 108 ? -12.992 -0.795 4.568 1.00 92.31 108 LEU A C 1
ATOM 848 O O . LEU A 1 108 ? -13.832 -0.018 5.011 1.00 92.31 108 LEU A O 1
ATOM 852 N N . SER A 1 109 ? -13.299 -1.687 3.627 1.00 91.06 109 SER A N 1
ATOM 853 C CA . SER A 1 109 ? -14.627 -1.769 2.998 1.00 91.06 109 SER A CA 1
ATOM 854 C C . SER A 1 109 ? -15.595 -2.694 3.747 1.00 91.06 109 SER A C 1
ATOM 856 O O . SER A 1 109 ? -16.795 -2.658 3.484 1.00 91.06 109 SER A O 1
ATOM 858 N N . ALA A 1 110 ? -15.105 -3.525 4.672 1.00 87.38 110 ALA A N 1
ATOM 859 C CA . ALA A 1 110 ? -15.951 -4.411 5.468 1.00 87.38 110 ALA A CA 1
ATOM 860 C C . ALA A 1 110 ? -16.931 -3.610 6.352 1.00 87.38 110 ALA A C 1
ATOM 862 O O . ALA A 1 110 ? -16.519 -2.607 6.939 1.00 87.38 110 ALA A O 1
ATOM 863 N N . PRO A 1 111 ? -18.194 -4.035 6.534 1.00 72.31 111 PRO A N 1
ATOM 864 C CA . PRO A 1 111 ? -19.111 -3.392 7.477 1.00 72.31 111 PRO A CA 1
ATOM 865 C C . PRO A 1 111 ? -18.467 -3.283 8.863 1.00 72.31 111 PRO A C 1
ATOM 867 O O . PRO A 1 111 ? -17.792 -4.211 9.311 1.00 72.31 111 PRO A O 1
ATOM 870 N N . SER A 1 112 ? -18.616 -2.145 9.542 1.00 61.81 112 SER A N 1
ATOM 871 C CA . SER A 1 112 ? -18.142 -2.025 10.921 1.00 61.81 112 SER A CA 1
ATOM 872 C C . SER A 1 112 ? -18.855 -3.076 11.777 1.00 61.81 112 SER A C 1
ATOM 874 O O . SER A 1 112 ? -20.081 -3.111 11.834 1.00 61.81 112 SER A O 1
ATOM 876 N N . ALA A 1 113 ? -18.090 -3.936 12.460 1.00 54.56 113 ALA A N 1
ATOM 877 C CA . ALA A 1 113 ? -18.618 -5.045 13.268 1.00 54.56 113 ALA A CA 1
ATOM 878 C C . ALA A 1 113 ? -19.626 -4.606 14.356 1.00 54.56 113 ALA A C 1
ATOM 880 O O . ALA A 1 113 ? -20.355 -5.424 14.906 1.00 54.56 113 ALA A O 1
ATOM 881 N N . SER A 1 114 ? -19.712 -3.304 14.633 1.00 49.22 114 SER A N 1
ATOM 882 C CA . SER A 1 114 ? -20.691 -2.667 15.514 1.00 49.22 114 SER A CA 1
ATOM 883 C C . SER A 1 114 ? -22.149 -2.726 15.022 1.00 49.22 114 SER A C 1
ATOM 885 O O . SER A 1 114 ? -23.029 -2.310 15.769 1.00 49.22 114 SER A O 1
ATOM 887 N N . SER A 1 115 ? -22.434 -3.203 13.802 1.00 46.16 115 SER A N 1
ATOM 888 C CA . SER A 1 115 ? -23.808 -3.338 13.280 1.00 46.16 115 SER A CA 1
ATOM 889 C C . SER A 1 115 ? -24.436 -4.726 13.469 1.00 46.16 115 SER A C 1
ATOM 891 O O . SER A 1 115 ? -25.580 -4.929 13.067 1.00 46.16 115 SER A O 1
ATOM 893 N N . LEU A 1 116 ? -23.714 -5.691 14.046 1.00 45.72 116 LEU A N 1
ATOM 894 C CA . LEU A 1 116 ? -24.227 -7.036 14.325 1.00 45.72 116 LEU A CA 1
ATOM 895 C C . LEU A 1 116 ? -24.699 -7.131 15.781 1.00 45.72 116 LEU A C 1
ATOM 897 O O . LEU A 1 116 ? -24.037 -7.717 16.634 1.00 45.72 116 LEU A O 1
ATOM 901 N N . SER A 1 117 ? -25.858 -6.540 16.068 1.00 50.25 117 SER A N 1
ATOM 902 C CA . SER A 1 117 ? -26.621 -6.871 17.276 1.00 50.25 117 SER A CA 1
ATOM 903 C C . SER A 1 117 ? -27.180 -8.293 17.118 1.00 50.25 117 SER A C 1
ATOM 905 O O . SER A 1 117 ? -27.877 -8.538 16.129 1.00 50.25 117 SER A O 1
ATOM 907 N N . PRO A 1 118 ? -26.939 -9.236 18.046 1.00 50.47 118 PRO A N 1
ATOM 908 C CA . PRO A 1 118 ? -27.705 -10.471 18.065 1.00 50.47 118 PRO A CA 1
ATOM 909 C C . PRO A 1 118 ? -29.146 -10.120 18.450 1.00 50.47 118 PRO A C 1
ATOM 911 O O . PRO A 1 118 ? -29.374 -9.458 19.463 1.00 50.47 118 PRO A O 1
ATOM 914 N N . LEU A 1 119 ? -30.105 -10.512 17.609 1.00 47.00 119 LEU A N 1
ATOM 915 C CA . LEU A 1 119 ? -31.528 -10.491 17.941 1.00 47.00 119 LEU A CA 1
ATOM 916 C C . LEU A 1 119 ? -31.723 -11.318 19.221 1.00 47.00 119 LEU A C 1
ATOM 918 O O . LEU A 1 119 ? -31.382 -12.500 19.245 1.00 47.00 119 LEU A O 1
ATOM 922 N N . SER A 1 120 ? -32.195 -10.647 20.272 1.00 52.88 120 SER A N 1
ATOM 923 C CA . SER A 1 120 ? -32.645 -11.211 21.549 1.00 52.88 120 SER A CA 1
ATOM 924 C C . SER A 1 120 ? -33.903 -12.050 21.388 1.00 52.88 120 SER A C 1
ATOM 926 O O . SER A 1 120 ? -34.810 -11.544 20.684 1.00 52.88 120 SER A O 1
#

Sequence (120 aa):
MSYAAQQYQKQSGNYLSSREVEAMAFRYVNNLLNNANSPSDRILAISNNKKLWTSLLRDVEQSPLSEILKKDIISLGIWSLKHSNLSLSNSLSLQPLIDINNDMIAGLSAPSASSLSPLS

Organism: NCBI:txid1293412

Radius of gyration: 17.37 Å; chains: 1; bounding box: 48×27×48 Å

Foldseek 3Di:
DDDPVVCVVPDDDPDDDPLRVLLVLLVVLLVLQVPQPDLVSLVVSLVSLLVSLVVVLVVLVVDPDDPVVNVVSNVVSVVSNVVSVVSNDVPDRSVVNNVVSVVSSCVSPDPDPVVDDPDD

InterPro domains:
  IPR010845 Flagellar FlaF [PF07309] (5-108)

Secondary structure (DSSP, 8-state):
--SSTTSTT---S-PPPHHHHHHHHHHHHHHHHHT--SHHHHHHHHHHHHHHHHHHHHHHHHSS--HHHHHHHHHHHHHHHHHHHHTTSTTS-SHHHHHHHHHHHHHHHSPPGGG-PPP-